Protein AF-A0A9E4LDL7-F1 (afdb_monomer_lite)

Secondary structure (DSSP, 8-state):
----SSSHHHHHHHHHHS----HHHHHHHHHHHHHHHHHHHHHHHHHHHHHHHHHHHTT-TTHHHHHHHHHHHHHHHHHTTSS-HHHHHHHHHHHHHHHHHHHH-

pLDDT: mean 85.08, std 16.72, range [42.59, 97.62]

Sequence (105 aa):
MTISAASDTIYARFQETGVLLLPAQKAHRQSAKRNTRNMSVRRATRTAIGQARRAVADGLPESEEAVRKAMSLLDIAVRKGVFHKNNASRRKSRLAAALNRSRIG

Radius of gyration: 23.71 Å; chains: 1; bounding box: 47×19×77 Å

Foldseek 3Di:
DDPPDVVCVQVVVCVPPVDNCDPVNVVVVVVVVVCVVLVVLVVVLVVLLVVLLVCLVVVHPCNVVSLVVSLVSLVVSVVVVSDPPVVSVVSNVVSVVSNVVSVVD

Structure (mmCIF, N/CA/C/O backbone):
data_AF-A0A9E4LDL7-F1
#
_entry.id   AF-A0A9E4LDL7-F1
#
loop_
_atom_site.group_PDB
_atom_site.id
_atom_site.type_symbol
_atom_site.label_atom_id
_atom_site.label_alt_id
_atom_site.label_comp_id
_atom_site.label_asym_id
_atom_site.label_entity_id
_atom_site.label_seq_id
_atom_site.pdbx_PDB_ins_code
_atom_site.Cartn_x
_atom_site.Cartn_y
_atom_site.Cartn_z
_atom_site.occupancy
_atom_site.B_iso_or_equiv
_atom_site.auth_seq_id
_atom_site.auth_comp_id
_atom_site.auth_asym_id
_atom_site.auth_atom_id
_atom_site.pdbx_PDB_model_num
ATOM 1 N N . MET A 1 1 ? -8.228 5.035 56.330 1.00 42.59 1 MET A N 1
ATOM 2 C CA . MET A 1 1 ? -9.055 4.075 55.570 1.00 42.59 1 MET A CA 1
ATOM 3 C C . MET A 1 1 ? -9.983 4.861 54.653 1.00 42.59 1 MET A C 1
ATOM 5 O O . MET A 1 1 ? -11.074 5.195 55.075 1.00 42.59 1 MET A O 1
ATOM 9 N N . THR A 1 2 ? -9.533 5.219 53.446 1.00 44.88 2 THR A N 1
ATOM 10 C CA . THR A 1 2 ? -10.353 5.902 52.421 1.00 44.88 2 THR A CA 1
ATOM 11 C C . THR A 1 2 ? -9.742 5.674 51.032 1.00 44.88 2 THR A C 1
ATOM 13 O O . THR A 1 2 ? -9.221 6.577 50.389 1.00 44.88 2 THR A O 1
ATOM 16 N N . ILE A 1 3 ? -9.800 4.430 50.556 1.00 45.97 3 ILE A N 1
ATOM 17 C CA . ILE A 1 3 ? -9.717 4.123 49.119 1.00 45.97 3 ILE A CA 1
ATOM 18 C C . ILE A 1 3 ? -11.118 3.647 48.717 1.00 45.97 3 ILE A C 1
ATOM 20 O O . ILE A 1 3 ? -11.325 2.477 48.432 1.00 45.97 3 ILE A O 1
ATOM 24 N N . SER A 1 4 ? -12.129 4.510 48.834 1.00 53.94 4 SER A N 1
ATOM 25 C CA . SER A 1 4 ? -13.528 4.127 48.577 1.00 53.94 4 SER A CA 1
ATOM 26 C C . SER A 1 4 ? -14.307 5.315 48.029 1.00 53.94 4 SER A C 1
ATOM 28 O O . SER A 1 4 ? -15.108 5.928 48.717 1.00 53.94 4 SER A O 1
ATOM 30 N N . ALA A 1 5 ? -13.978 5.696 46.800 1.00 51.38 5 ALA A N 1
ATOM 31 C CA . ALA A 1 5 ? -14.763 6.648 46.006 1.00 51.38 5 ALA A CA 1
ATOM 32 C C . ALA A 1 5 ? -14.649 6.343 44.501 1.00 51.38 5 ALA A C 1
ATOM 34 O O . ALA A 1 5 ? -15.551 6.639 43.725 1.00 51.38 5 ALA A O 1
ATOM 35 N N . ALA A 1 6 ? -13.560 5.685 44.078 1.00 52.31 6 ALA A N 1
ATOM 36 C CA . ALA A 1 6 ? -13.376 5.216 42.703 1.00 52.31 6 ALA A CA 1
ATOM 37 C C . ALA A 1 6 ? -14.089 3.880 42.400 1.00 52.31 6 ALA A C 1
ATOM 39 O O . ALA A 1 6 ? -14.294 3.547 41.234 1.00 52.31 6 ALA A O 1
ATOM 40 N N . SER A 1 7 ? -14.473 3.116 43.428 1.00 52.59 7 SER A N 1
ATOM 41 C CA . SER A 1 7 ? -15.268 1.889 43.289 1.00 52.59 7 SER A CA 1
ATOM 42 C C . SER A 1 7 ? -16.726 2.186 42.927 1.00 52.59 7 SER A C 1
ATOM 44 O O . SER A 1 7 ? -17.334 1.449 42.154 1.00 52.59 7 SER A O 1
ATOM 46 N N . ASP A 1 8 ? -17.276 3.297 43.413 1.00 54.88 8 ASP A N 1
ATOM 47 C CA . ASP A 1 8 ? -18.729 3.491 43.446 1.00 54.88 8 ASP A CA 1
ATOM 48 C C . ASP A 1 8 ? -19.330 3.881 42.092 1.00 54.88 8 ASP A C 1
ATOM 50 O O . ASP A 1 8 ? -20.481 3.564 41.809 1.00 54.88 8 ASP A O 1
ATOM 54 N N . THR A 1 9 ? -18.553 4.462 41.175 1.00 55.69 9 THR A N 1
ATOM 55 C CA . THR A 1 9 ? -19.059 4.840 39.840 1.00 55.69 9 THR A CA 1
ATOM 56 C C . THR A 1 9 ? -19.095 3.680 38.843 1.00 55.69 9 THR A C 1
ATOM 58 O O . THR A 1 9 ? -19.886 3.703 37.898 1.00 55.69 9 THR A O 1
ATOM 61 N N . ILE A 1 10 ? -18.265 2.649 39.037 1.00 55.69 10 ILE A N 1
ATOM 62 C CA . ILE A 1 10 ? -18.250 1.456 38.175 1.00 55.69 10 ILE A CA 1
ATOM 63 C C . ILE A 1 10 ? -19.371 0.494 38.584 1.00 55.69 10 ILE A C 1
ATOM 65 O O . ILE A 1 10 ? -20.063 -0.035 37.712 1.00 55.69 10 ILE A O 1
ATOM 69 N N . TYR A 1 11 ? -19.593 0.314 39.892 1.00 56.72 11 TYR A N 1
ATOM 70 C CA . TYR A 1 11 ? -20.662 -0.544 40.409 1.00 56.72 11 TYR A CA 1
ATOM 71 C C . TYR A 1 11 ? -22.055 0.090 40.285 1.00 56.72 11 TYR A C 1
ATOM 73 O O . TYR A 1 11 ? -23.001 -0.625 39.961 1.00 56.72 11 TYR A O 1
ATOM 81 N N . ALA A 1 12 ? -22.201 1.414 40.432 1.00 53.19 12 ALA A N 1
ATOM 82 C CA . ALA A 1 12 ? -23.502 2.073 40.255 1.00 53.19 12 ALA A CA 1
ATOM 83 C C . ALA A 1 12 ? -24.057 1.914 38.825 1.00 53.19 12 ALA A C 1
ATOM 85 O O . ALA A 1 12 ? -25.239 1.644 38.637 1.00 53.19 12 ALA A O 1
ATOM 86 N N . ARG A 1 13 ? -23.193 1.966 37.800 1.00 53.44 13 ARG A N 1
ATOM 87 C CA . ARG A 1 13 ? -23.591 1.810 36.386 1.00 53.44 13 ARG A CA 1
ATOM 88 C C . ARG A 1 13 ? -23.957 0.366 36.000 1.00 53.44 13 ARG A C 1
ATOM 90 O O . ARG A 1 13 ? -24.590 0.144 34.966 1.00 53.44 13 ARG A O 1
ATOM 97 N N . PHE A 1 14 ? -23.558 -0.616 36.811 1.00 54.19 14 PHE A N 1
ATOM 98 C CA . PHE A 1 14 ? -23.912 -2.026 36.632 1.00 54.19 14 PHE A CA 1
ATOM 99 C C . PHE A 1 14 ? -25.362 -2.316 37.045 1.00 54.19 14 PHE A C 1
ATOM 101 O O . PHE A 1 14 ? -26.048 -3.048 36.332 1.00 54.19 14 PHE A O 1
ATOM 108 N N . GLN A 1 15 ? -25.840 -1.691 38.125 1.00 49.16 15 GLN A N 1
ATOM 109 C CA . GLN A 1 15 ? -27.185 -1.923 38.668 1.00 49.16 15 GLN A CA 1
ATOM 110 C C . GLN A 1 15 ? -28.312 -1.449 37.728 1.00 49.16 15 GLN A C 1
ATOM 112 O O . GLN A 1 15 ? -29.406 -1.996 37.764 1.00 49.16 15 GLN A O 1
ATOM 117 N N . GLU A 1 16 ? -28.044 -0.489 36.836 1.00 54.31 16 GLU A N 1
ATOM 118 C CA . GLU A 1 16 ? -29.052 0.062 35.910 1.00 54.31 16 GLU A CA 1
ATOM 119 C C . GLU A 1 16 ? -29.124 -0.641 34.542 1.00 54.31 16 GLU A C 1
ATOM 121 O O . GLU A 1 16 ? -30.138 -0.553 33.855 1.00 54.31 16 GLU A O 1
ATOM 126 N N . THR A 1 17 ? -28.050 -1.306 34.096 1.00 58.97 17 THR A N 1
ATOM 127 C CA . THR A 1 17 ? -27.926 -1.775 32.696 1.00 58.97 17 THR A CA 1
ATOM 128 C C . THR A 1 17 ? -27.703 -3.278 32.541 1.00 58.97 17 THR A C 1
ATOM 130 O O . THR A 1 17 ? -27.769 -3.785 31.422 1.00 58.97 17 THR A O 1
ATOM 133 N N . GLY A 1 18 ? -27.433 -4.008 33.629 1.00 53.72 18 GLY A N 1
ATOM 134 C CA . GLY A 1 18 ? -27.298 -5.469 33.622 1.00 53.72 18 GLY A CA 1
ATOM 135 C C . GLY A 1 18 ? -26.064 -6.024 32.894 1.00 53.72 18 GLY A C 1
ATOM 136 O O . GLY A 1 18 ? -25.956 -7.237 32.733 1.00 53.72 18 GLY A O 1
ATOM 137 N N . VAL A 1 19 ? -25.113 -5.187 32.446 1.00 59.31 19 VAL A N 1
ATOM 138 C CA . VAL A 1 19 ? -23.910 -5.653 31.725 1.00 59.31 19 VAL A CA 1
ATOM 139 C C . VAL A 1 19 ? -22.633 -4.960 32.221 1.00 59.31 19 VAL A C 1
ATOM 141 O O . VAL A 1 19 ? -22.415 -3.771 31.982 1.00 59.31 19 VAL A O 1
ATOM 144 N N . LEU A 1 20 ? -21.727 -5.726 32.846 1.00 61.31 20 LEU A N 1
ATOM 145 C CA . LEU A 1 20 ? -20.365 -5.294 33.206 1.00 61.31 20 LEU A CA 1
ATOM 146 C C . LEU A 1 20 ? -19.483 -5.228 31.961 1.00 61.31 20 LEU A C 1
ATOM 148 O O . LEU A 1 20 ? -18.791 -6.178 31.593 1.00 61.31 20 LEU A O 1
ATOM 152 N N . LEU A 1 21 ? -19.493 -4.089 31.282 1.00 64.69 21 LEU A N 1
ATOM 153 C CA . LEU A 1 21 ? -18.672 -3.909 30.098 1.00 64.69 21 LEU A CA 1
ATOM 154 C C . LEU A 1 21 ? -17.256 -3.470 30.492 1.00 64.69 21 LEU A C 1
ATOM 156 O O . LEU A 1 21 ? -16.917 -2.287 30.482 1.00 64.69 21 LEU A O 1
ATOM 160 N N . LEU A 1 22 ? -16.427 -4.456 30.839 1.00 79.25 22 LEU A N 1
ATOM 161 C CA . LEU A 1 22 ? -15.034 -4.266 31.245 1.00 79.25 22 LEU A CA 1
ATOM 162 C C . LEU A 1 22 ? -14.230 -3.506 30.161 1.00 79.25 22 LEU A C 1
ATOM 164 O O . LEU A 1 22 ? -14.443 -3.735 28.959 1.00 79.25 22 LEU A O 1
ATOM 168 N N . PRO A 1 23 ? -13.257 -2.647 30.534 1.00 80.06 23 PRO A N 1
ATOM 169 C CA . PRO A 1 23 ? -12.430 -1.895 29.582 1.00 80.06 23 PRO A CA 1
ATOM 170 C C . PRO A 1 23 ? -11.778 -2.772 28.501 1.00 80.06 23 PRO A C 1
ATOM 172 O O . PRO A 1 23 ? -11.744 -2.394 27.327 1.00 80.06 23 PRO A O 1
ATOM 175 N N . ALA A 1 24 ? -11.353 -3.983 28.873 1.00 83.88 24 ALA A N 1
ATOM 176 C CA . ALA A 1 24 ? -10.790 -4.975 27.959 1.00 83.88 24 ALA A CA 1
ATOM 177 C C . ALA A 1 24 ? -11.798 -5.433 26.887 1.00 83.88 24 ALA A C 1
ATOM 179 O O . ALA A 1 24 ? -11.484 -5.458 25.695 1.00 83.88 24 ALA A O 1
ATOM 180 N N . GLN A 1 25 ? -13.044 -5.716 27.277 1.00 87.00 25 GLN A N 1
ATOM 181 C CA . GLN A 1 25 ? -14.090 -6.144 26.348 1.00 87.00 25 GLN A CA 1
ATOM 182 C C . GLN A 1 25 ? -14.465 -5.014 25.373 1.00 87.00 25 GLN A C 1
ATOM 184 O O . GLN A 1 25 ? -14.679 -5.250 24.180 1.00 87.00 25 GLN A O 1
ATOM 189 N N . LYS A 1 26 ? -14.491 -3.762 25.852 1.00 84.44 26 LYS A N 1
ATOM 190 C CA . LYS A 1 26 ? -14.699 -2.574 25.007 1.00 84.44 26 LYS A CA 1
ATOM 191 C C . LYS A 1 26 ? -13.582 -2.419 23.974 1.00 84.44 26 LYS A C 1
ATOM 193 O O . LYS A 1 26 ? -13.875 -2.239 22.788 1.00 84.44 26 LYS A O 1
ATOM 198 N N . ALA A 1 27 ? -12.327 -2.520 24.409 1.00 89.00 27 ALA A N 1
ATOM 199 C CA . ALA A 1 27 ? -11.160 -2.431 23.536 1.00 89.00 27 ALA A CA 1
ATOM 200 C C . ALA A 1 27 ? -11.172 -3.534 22.466 1.00 89.00 27 ALA A C 1
ATOM 202 O O . ALA A 1 27 ? -10.952 -3.243 21.288 1.00 89.00 27 ALA A O 1
ATOM 203 N N . HIS A 1 28 ? -11.537 -4.767 22.836 1.00 92.94 28 HIS A N 1
ATOM 204 C CA . HIS A 1 28 ? -11.673 -5.880 21.895 1.00 92.94 28 HIS A CA 1
ATOM 205 C C . HIS A 1 28 ? -12.704 -5.584 20.795 1.00 92.94 28 HIS A C 1
ATOM 207 O O . HIS A 1 28 ? -12.393 -5.675 19.605 1.00 92.94 28 HIS A O 1
ATOM 213 N N . ARG A 1 29 ? -13.912 -5.126 21.160 1.00 93.06 29 ARG A N 1
ATOM 214 C CA . ARG A 1 29 ? -14.944 -4.771 20.167 1.00 93.06 29 ARG A CA 1
ATOM 215 C C . ARG A 1 29 ? -14.501 -3.640 19.239 1.00 93.06 29 ARG A C 1
ATOM 217 O O . ARG A 1 29 ? -14.778 -3.678 18.040 1.00 93.06 29 ARG A O 1
ATOM 224 N N . GLN A 1 30 ? -13.815 -2.626 19.766 1.00 94.62 30 GLN A N 1
ATOM 225 C CA . GLN A 1 30 ? -13.276 -1.535 18.949 1.00 94.62 30 GLN A CA 1
ATOM 226 C C . GLN A 1 30 ? -12.170 -2.020 18.003 1.00 94.62 30 GLN A C 1
ATOM 228 O O . GLN A 1 30 ? -12.147 -1.616 16.838 1.00 94.62 30 GLN A O 1
ATOM 233 N N . SER A 1 31 ? -11.289 -2.901 18.483 1.00 95.62 31 SER A N 1
ATOM 234 C CA . SER A 1 31 ? -10.235 -3.533 17.689 1.00 95.62 31 SER A CA 1
ATOM 235 C C . SER A 1 31 ? -10.822 -4.332 16.527 1.00 95.62 31 SER A C 1
ATOM 237 O O . SER A 1 31 ? -10.459 -4.076 15.380 1.00 95.62 31 SER A O 1
ATOM 239 N N . ALA A 1 32 ? -11.812 -5.193 16.784 1.00 96.56 32 ALA A N 1
ATOM 240 C CA . ALA A 1 32 ? 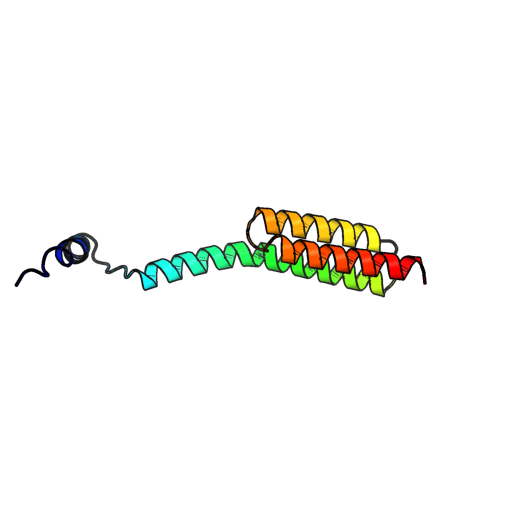-12.492 -5.972 15.750 1.00 96.56 32 ALA A CA 1
ATOM 241 C C . ALA A 1 32 ? -13.090 -5.067 14.656 1.00 96.56 32 ALA A C 1
ATOM 243 O O . ALA A 1 32 ? -12.813 -5.247 13.469 1.00 96.56 32 ALA A O 1
ATOM 244 N N . LYS A 1 33 ? -13.807 -4.003 15.049 1.00 95.44 33 LYS A N 1
ATOM 245 C CA . LYS A 1 33 ? -14.378 -3.016 14.112 1.00 95.44 33 LYS A CA 1
ATOM 246 C C . LYS A 1 33 ? -13.316 -2.287 13.281 1.00 95.44 33 LYS A C 1
ATOM 248 O O . LYS A 1 33 ? -13.543 -1.977 12.110 1.00 95.44 33 LYS A O 1
ATOM 253 N N . ARG A 1 34 ? -12.167 -1.947 13.876 1.00 95.25 34 ARG A N 1
ATOM 254 C CA . ARG A 1 34 ? -11.036 -1.326 13.161 1.00 95.25 34 ARG A CA 1
ATOM 255 C C . ARG A 1 34 ? -10.375 -2.326 12.215 1.00 95.25 34 ARG A C 1
ATOM 257 O O . ARG A 1 34 ? -10.054 -1.963 11.087 1.00 95.25 34 ARG A O 1
ATOM 264 N N . ASN A 1 35 ? -10.214 -3.577 12.641 1.00 96.12 35 ASN A N 1
ATOM 265 C CA . ASN A 1 35 ? -9.598 -4.623 11.839 1.00 96.12 35 ASN A CA 1
ATOM 266 C C . ASN A 1 35 ? -10.397 -4.898 10.563 1.00 96.12 35 ASN A C 1
ATOM 268 O O . ASN A 1 35 ? -9.808 -4.878 9.488 1.00 96.12 35 ASN A O 1
ATOM 272 N N . THR A 1 36 ? -11.722 -5.046 10.646 1.00 95.50 36 THR A N 1
ATOM 273 C CA . THR A 1 36 ? -12.574 -5.279 9.465 1.00 95.50 36 THR A CA 1
ATOM 274 C C . THR A 1 36 ? -12.445 -4.154 8.434 1.00 95.50 36 THR A C 1
ATOM 276 O O . THR A 1 36 ? -12.247 -4.422 7.249 1.00 95.50 36 THR A O 1
ATOM 279 N N . ARG A 1 37 ? -12.453 -2.887 8.876 1.00 92.19 37 ARG A N 1
ATOM 280 C CA . ARG A 1 37 ? -12.259 -1.722 7.991 1.00 92.19 37 ARG A CA 1
ATOM 281 C C . ARG A 1 37 ? -10.860 -1.676 7.378 1.00 92.19 37 ARG A C 1
ATOM 283 O O . ARG A 1 37 ? -10.710 -1.417 6.188 1.00 92.19 37 ARG A O 1
ATOM 290 N N . ASN A 1 38 ? -9.833 -1.950 8.178 1.00 96.12 38 ASN A N 1
ATOM 291 C CA . ASN A 1 38 ? -8.448 -1.923 7.713 1.00 96.12 38 ASN A CA 1
ATOM 292 C C . ASN A 1 38 ? -8.127 -3.108 6.798 1.00 96.12 38 ASN A C 1
ATOM 294 O O . ASN A 1 38 ? -7.261 -2.996 5.931 1.00 96.12 38 ASN A O 1
ATOM 298 N N . MET A 1 39 ? -8.811 -4.239 6.975 1.00 96.31 39 MET A N 1
ATOM 299 C CA . MET A 1 39 ? -8.583 -5.461 6.217 1.00 96.31 39 MET A CA 1
ATOM 300 C C . MET A 1 39 ? -8.835 -5.254 4.725 1.00 96.31 39 MET A C 1
ATOM 302 O O . MET A 1 39 ? -7.977 -5.638 3.931 1.00 96.31 39 MET A O 1
ATOM 306 N N . SER A 1 40 ? -9.952 -4.634 4.337 1.00 94.56 40 SER A N 1
ATOM 307 C CA . SER A 1 40 ? -10.294 -4.427 2.922 1.00 94.56 40 SER A CA 1
ATOM 308 C C . SER A 1 40 ? -9.251 -3.560 2.212 1.00 94.56 40 SER A C 1
ATOM 310 O O . SER A 1 40 ? -8.675 -3.973 1.205 1.00 94.56 40 SER A O 1
ATOM 312 N N . VAL A 1 41 ? -8.909 -2.411 2.801 1.00 95.44 41 VAL A N 1
ATOM 313 C CA . VAL A 1 41 ? -7.897 -1.480 2.278 1.00 95.44 41 VAL A CA 1
ATOM 314 C C . VAL A 1 41 ? -6.525 -2.148 2.202 1.00 95.44 41 VAL A C 1
ATOM 316 O O . VAL A 1 41 ? -5.836 -2.058 1.183 1.00 95.44 41 VAL A O 1
ATOM 319 N N . ARG A 1 42 ? -6.123 -2.859 3.263 1.00 95.81 42 ARG A N 1
ATOM 320 C CA . ARG A 1 42 ? -4.835 -3.561 3.325 1.00 95.81 42 ARG A CA 1
ATOM 321 C C . ARG A 1 42 ? -4.740 -4.651 2.260 1.00 95.81 42 ARG A C 1
ATOM 323 O O . ARG A 1 42 ? -3.689 -4.763 1.630 1.00 95.81 42 ARG A O 1
ATOM 330 N N . ARG A 1 43 ? -5.801 -5.446 2.070 1.00 97.00 43 ARG A N 1
ATOM 331 C CA . ARG A 1 43 ? -5.862 -6.510 1.056 1.00 97.00 43 ARG A CA 1
ATOM 332 C C . ARG A 1 43 ? -5.783 -5.918 -0.347 1.00 97.00 43 ARG A C 1
ATOM 334 O O . ARG A 1 43 ? -4.851 -6.259 -1.061 1.00 97.00 43 ARG A O 1
ATOM 341 N N . ALA A 1 44 ? -6.650 -4.962 -0.683 1.00 95.94 44 ALA A N 1
ATOM 342 C CA . ALA A 1 44 ? -6.653 -4.309 -1.994 1.00 95.94 44 ALA A CA 1
ATOM 343 C C . ALA A 1 44 ? -5.283 -3.707 -2.350 1.00 95.94 44 ALA A C 1
ATOM 345 O O . ALA A 1 44 ? -4.752 -3.946 -3.433 1.00 95.94 44 ALA A O 1
ATOM 346 N N . THR A 1 45 ? -4.657 -3.002 -1.401 1.00 96.25 45 THR A N 1
ATOM 347 C CA . THR A 1 45 ? -3.323 -2.413 -1.600 1.00 96.25 45 THR A CA 1
ATOM 348 C C . THR A 1 45 ? -2.255 -3.487 -1.827 1.00 96.25 45 THR A C 1
ATOM 350 O O . THR A 1 45 ? -1.402 -3.340 -2.698 1.00 96.25 45 THR A O 1
ATOM 353 N N . ARG A 1 46 ? -2.275 -4.582 -1.052 1.00 95.94 46 ARG A N 1
ATOM 354 C CA . ARG A 1 46 ? -1.321 -5.693 -1.214 1.00 95.94 46 ARG A CA 1
ATOM 355 C C . ARG A 1 46 ? -1.488 -6.395 -2.558 1.00 95.94 46 ARG A C 1
ATOM 357 O O . ARG A 1 46 ? -0.480 -6.675 -3.199 1.00 95.94 46 ARG A O 1
ATOM 364 N N . THR A 1 47 ? -2.727 -6.633 -2.980 1.00 97.62 47 THR A N 1
ATOM 365 C CA . THR A 1 47 ? -3.035 -7.236 -4.280 1.00 97.62 47 THR A CA 1
ATOM 366 C C . THR A 1 47 ? -2.509 -6.369 -5.418 1.00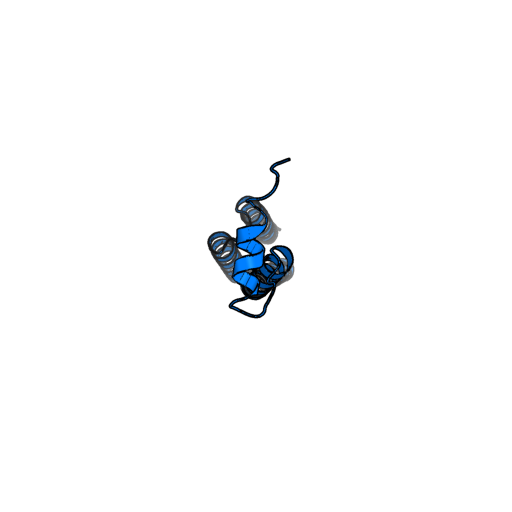 97.62 47 THR A C 1
ATOM 368 O O . THR A 1 47 ? -1.771 -6.875 -6.256 1.00 97.62 47 THR A O 1
ATOM 371 N N . ALA A 1 48 ? -2.779 -5.060 -5.401 1.00 96.25 48 ALA A N 1
ATOM 372 C CA . ALA A 1 48 ? -2.290 -4.141 -6.430 1.00 96.25 48 ALA A CA 1
ATOM 373 C C . ALA A 1 48 ? -0.754 -4.086 -6.499 1.00 96.25 48 ALA A C 1
ATOM 375 O O . ALA A 1 48 ? -0.182 -4.088 -7.582 1.00 96.25 48 ALA A O 1
ATOM 376 N N . ILE A 1 49 ? -0.065 -4.102 -5.350 1.00 96.38 49 ILE A N 1
ATOM 377 C CA . ILE A 1 49 ? 1.407 -4.177 -5.315 1.00 96.38 49 ILE A CA 1
ATOM 378 C C . ILE A 1 49 ? 1.909 -5.496 -5.917 1.00 96.38 49 ILE A C 1
ATOM 380 O O . ILE A 1 49 ? 2.921 -5.499 -6.614 1.00 96.38 49 ILE A O 1
ATOM 38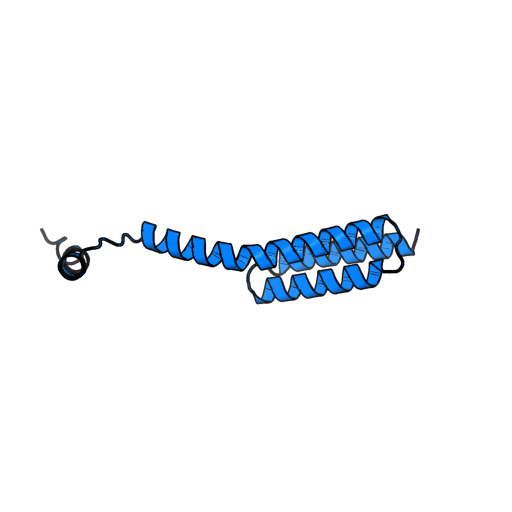4 N N . GLY A 1 50 ? 1.241 -6.616 -5.628 1.00 95.38 50 GLY A N 1
ATOM 385 C CA . GLY A 1 50 ? 1.583 -7.919 -6.200 1.00 95.38 50 GLY A CA 1
ATOM 386 C C . GLY A 1 50 ? 1.405 -7.947 -7.717 1.00 95.38 50 GLY A C 1
ATOM 387 O O . GLY A 1 50 ? 2.309 -8.387 -8.417 1.00 95.38 50 GLY A O 1
ATOM 388 N N . GLN A 1 51 ? 0.287 -7.412 -8.212 1.00 94.38 51 GLN A N 1
ATOM 389 C CA . GLN A 1 51 ? 0.008 -7.269 -9.644 1.00 94.38 51 GLN A CA 1
ATOM 390 C C . GLN A 1 51 ? 1.053 -6.392 -10.336 1.00 94.38 51 GLN A C 1
ATOM 392 O O . GLN A 1 51 ? 1.636 -6.821 -11.322 1.00 94.38 51 GLN A O 1
ATOM 397 N N . ALA A 1 52 ? 1.369 -5.221 -9.773 1.00 94.56 52 ALA A N 1
ATOM 398 C CA . ALA A 1 52 ? 2.391 -4.332 -10.321 1.00 94.56 52 ALA A CA 1
ATOM 399 C C . ALA A 1 52 ? 3.770 -5.003 -10.397 1.00 94.56 52 ALA A C 1
ATOM 401 O O . ALA A 1 52 ? 4.484 -4.839 -11.376 1.00 94.56 52 ALA A O 1
ATOM 402 N N . ARG A 1 53 ? 4.152 -5.787 -9.381 1.00 94.06 53 ARG A N 1
ATOM 403 C CA . ARG A 1 53 ? 5.430 -6.515 -9.397 1.00 94.06 53 ARG A CA 1
ATOM 404 C C . ARG A 1 53 ? 5.484 -7.602 -10.459 1.00 94.06 53 ARG A C 1
ATOM 406 O O . ARG A 1 53 ? 6.536 -7.760 -11.057 1.00 94.06 53 ARG A O 1
ATOM 413 N N . ARG A 1 54 ? 4.388 -8.340 -10.653 1.00 93.69 54 ARG A N 1
ATOM 414 C CA . ARG A 1 54 ? 4.294 -9.360 -11.705 1.00 93.69 54 ARG A CA 1
ATOM 415 C C . ARG A 1 54 ? 4.367 -8.708 -13.079 1.00 93.69 54 ARG A C 1
ATOM 417 O O . ARG A 1 54 ? 5.262 -9.032 -13.831 1.00 93.69 54 ARG A O 1
ATOM 424 N N . ALA A 1 55 ? 3.559 -7.676 -13.321 1.00 92.44 55 ALA A N 1
ATOM 425 C CA . ALA A 1 55 ? 3.566 -6.957 -14.593 1.00 92.44 55 ALA A CA 1
ATOM 426 C C . ALA A 1 55 ? 4.944 -6.375 -14.955 1.00 92.44 55 ALA A C 1
ATOM 428 O O . ALA A 1 55 ? 5.341 -6.432 -16.111 1.00 92.44 55 ALA A O 1
ATOM 429 N N . VAL A 1 56 ? 5.686 -5.850 -13.971 1.00 92.56 56 VAL A N 1
ATOM 430 C CA . VAL A 1 56 ? 7.067 -5.377 -14.181 1.00 92.56 56 VAL A CA 1
ATOM 431 C C . VAL A 1 56 ? 8.044 -6.531 -14.426 1.00 92.56 56 VAL A C 1
ATOM 433 O O . VAL A 1 56 ? 8.972 -6.368 -15.203 1.00 92.56 56 VAL A O 1
ATOM 436 N N . ALA A 1 57 ? 7.875 -7.678 -13.765 1.00 89.50 57 ALA A N 1
ATOM 437 C CA . ALA A 1 57 ? 8.742 -8.840 -13.975 1.00 89.50 57 ALA A CA 1
ATOM 438 C C . ALA A 1 57 ? 8.505 -9.508 -15.339 1.00 89.50 57 ALA A C 1
ATOM 440 O O . ALA A 1 57 ? 9.458 -9.948 -15.970 1.00 89.50 57 ALA A O 1
ATOM 441 N N . ASP A 1 58 ? 7.251 -9.538 -15.785 1.00 88.81 58 ASP A N 1
ATOM 442 C CA . ASP A 1 58 ? 6.822 -10.157 -17.040 1.00 88.81 58 ASP A CA 1
ATOM 443 C C . ASP A 1 58 ? 7.004 -9.217 -18.253 1.00 88.81 58 ASP A C 1
ATOM 445 O O . ASP A 1 58 ? 6.714 -9.605 -19.380 1.00 88.81 58 ASP A O 1
ATOM 449 N N . GLY A 1 59 ? 7.460 -7.974 -18.039 1.00 83.56 59 GLY A N 1
ATOM 450 C CA . GLY A 1 59 ? 7.696 -6.995 -19.108 1.00 83.56 59 GLY A CA 1
ATOM 451 C C . GLY A 1 59 ? 6.424 -6.515 -19.814 1.00 83.56 59 GLY A C 1
ATOM 452 O O . GLY A 1 59 ? 6.478 -6.096 -20.968 1.00 83.56 59 GLY A O 1
ATOM 453 N N . LEU A 1 60 ? 5.269 -6.587 -19.146 1.00 85.44 60 LEU A N 1
ATOM 454 C CA . LEU A 1 60 ? 3.985 -6.250 -19.757 1.00 85.44 60 LEU A CA 1
ATOM 455 C C . LEU A 1 60 ? 3.882 -4.747 -20.086 1.00 85.44 60 LEU A C 1
ATOM 457 O O . LEU A 1 60 ? 4.330 -3.912 -19.285 1.00 85.44 60 LEU A O 1
ATOM 461 N N . PRO A 1 61 ? 3.237 -4.370 -21.206 1.00 82.38 61 PRO A N 1
ATOM 462 C CA . PRO A 1 61 ? 3.055 -2.965 -21.574 1.00 82.38 61 PRO A CA 1
ATOM 463 C C . PRO A 1 61 ? 2.209 -2.199 -20.542 1.00 82.38 61 PRO A C 1
ATOM 465 O O . PRO A 1 61 ? 2.428 -1.012 -20.309 1.00 82.38 61 PRO A O 1
ATOM 468 N N . GLU A 1 62 ? 1.312 -2.881 -19.825 1.00 89.50 62 GLU A N 1
ATOM 469 C CA . GLU A 1 62 ? 0.474 -2.298 -18.770 1.00 89.50 62 GLU A CA 1
ATOM 470 C C . GLU A 1 62 ? 1.210 -2.122 -17.425 1.00 89.50 62 GLU A C 1
ATOM 472 O O . GLU A 1 62 ? 0.623 -1.678 -16.429 1.00 89.50 62 GLU A O 1
ATOM 477 N N . SER A 1 63 ? 2.499 -2.473 -17.353 1.00 89.12 63 SER A N 1
ATOM 478 C CA . SER A 1 63 ? 3.296 -2.417 -16.121 1.00 89.12 63 SER A CA 1
ATOM 479 C C . SER A 1 63 ? 3.334 -1.017 -15.499 1.00 89.12 63 SER A C 1
ATOM 481 O O . SER A 1 63 ? 3.210 -0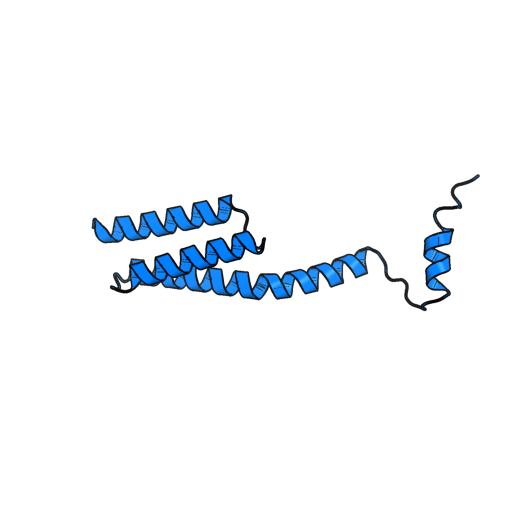.878 -14.277 1.00 89.12 63 SER A O 1
ATOM 483 N N . GLU A 1 64 ? 3.418 0.037 -16.313 1.00 91.88 64 GLU A N 1
ATOM 484 C CA . GLU A 1 64 ? 3.397 1.421 -15.832 1.00 91.88 64 GLU A CA 1
ATOM 485 C C . GLU A 1 64 ? 2.075 1.789 -15.161 1.00 91.88 64 GLU A C 1
ATOM 487 O O . GLU A 1 64 ? 2.056 2.384 -14.078 1.00 91.88 64 GLU A O 1
ATOM 492 N N . GLU A 1 65 ? 0.957 1.427 -15.786 1.00 94.00 65 GLU A N 1
ATOM 493 C CA . GLU A 1 65 ? -0.377 1.717 -15.269 1.00 94.00 65 GLU A CA 1
ATOM 494 C C . GLU A 1 65 ? -0.643 0.948 -13.977 1.00 94.00 65 GLU A C 1
ATOM 496 O O . GLU A 1 65 ? -1.129 1.518 -12.992 1.00 94.00 65 GLU A O 1
ATOM 501 N N . ALA A 1 66 ? -0.243 -0.325 -13.934 1.00 94.31 66 ALA A N 1
ATOM 502 C CA . ALA A 1 66 ? -0.331 -1.151 -12.738 1.00 94.31 66 ALA A CA 1
ATOM 503 C C . ALA A 1 66 ? 0.473 -0.544 -11.575 1.00 94.31 66 ALA A C 1
ATOM 505 O O . ALA A 1 66 ? -0.017 -0.475 -10.439 1.00 94.31 66 ALA A O 1
ATOM 506 N N . VAL A 1 67 ? 1.682 -0.039 -11.847 1.00 94.62 67 VAL A N 1
ATOM 507 C CA . VAL A 1 67 ? 2.515 0.652 -10.854 1.00 94.62 67 VAL A CA 1
ATOM 508 C C . VAL A 1 67 ? 1.859 1.956 -10.388 1.00 94.62 67 VAL A C 1
ATOM 510 O O . VAL A 1 67 ? 1.755 2.171 -9.175 1.00 94.62 67 VAL A O 1
ATOM 513 N N . ARG A 1 68 ? 1.348 2.799 -11.299 1.00 95.44 68 ARG A N 1
ATOM 514 C CA . ARG A 1 68 ? 0.637 4.046 -10.943 1.00 95.44 68 ARG A CA 1
ATOM 515 C C . ARG A 1 68 ? -0.583 3.762 -10.062 1.00 95.44 68 ARG A C 1
ATOM 517 O O . ARG A 1 68 ? -0.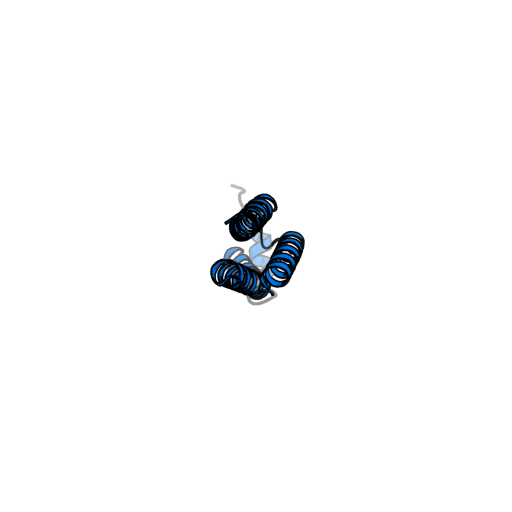763 4.401 -9.020 1.00 95.44 68 ARG A O 1
ATOM 524 N N . LYS A 1 69 ? -1.379 2.747 -10.409 1.00 96.06 69 LYS A N 1
ATOM 525 C CA . LYS A 1 69 ? -2.542 2.307 -9.622 1.00 96.06 69 LYS A CA 1
ATOM 526 C C . LYS A 1 69 ? -2.137 1.845 -8.223 1.00 96.06 69 LYS A C 1
ATOM 528 O O . LYS A 1 69 ? -2.757 2.246 -7.234 1.00 96.06 69 LYS A O 1
ATOM 533 N N . ALA A 1 70 ? -1.072 1.050 -8.111 1.00 96.31 70 ALA A N 1
ATOM 534 C CA . ALA A 1 70 ? -0.550 0.604 -6.822 1.00 96.31 70 ALA A CA 1
ATOM 535 C C . ALA A 1 70 ? -0.054 1.777 -5.953 1.00 96.31 70 ALA A C 1
ATOM 537 O O . ALA A 1 70 ? -0.286 1.783 -4.740 1.00 96.31 70 ALA A O 1
ATOM 538 N N . MET A 1 71 ? 0.586 2.788 -6.554 1.00 96.50 71 MET A N 1
ATOM 539 C CA . MET A 1 71 ? 1.021 4.000 -5.849 1.00 96.50 71 MET A CA 1
ATOM 540 C C . MET A 1 71 ? -0.163 4.819 -5.319 1.00 96.50 71 MET A C 1
ATOM 542 O O . MET A 1 71 ? -0.141 5.213 -4.152 1.00 96.50 71 MET A O 1
ATOM 546 N N . SER A 1 72 ? -1.213 5.004 -6.123 1.00 96.81 72 SER A N 1
ATOM 547 C CA . SER A 1 72 ? -2.435 5.709 -5.706 1.00 96.81 72 SER A CA 1
ATOM 548 C C . SER A 1 72 ? -3.135 5.005 -4.535 1.00 96.81 72 SER A C 1
ATOM 550 O O . SER A 1 72 ? -3.471 5.625 -3.522 1.00 96.81 72 SER A O 1
ATOM 552 N N . LEU A 1 73 ? -3.271 3.675 -4.604 1.00 96.69 73 LEU A N 1
ATOM 553 C CA . LEU A 1 73 ? -3.860 2.888 -3.515 1.00 96.69 73 LEU A CA 1
ATOM 554 C C . LEU A 1 73 ? -3.035 2.957 -2.224 1.00 96.69 73 LEU A C 1
ATOM 556 O O . LEU A 1 73 ? -3.610 3.008 -1.135 1.00 96.69 73 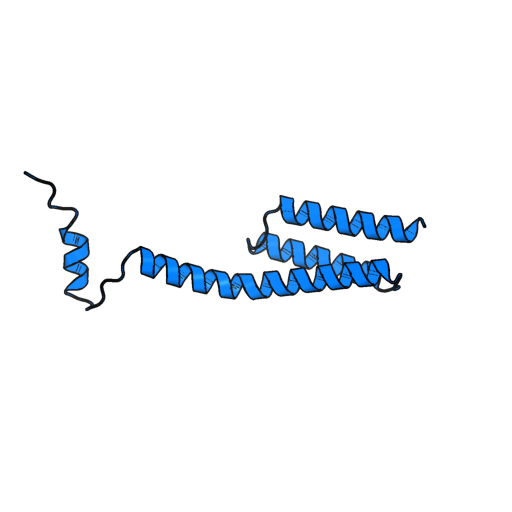LEU A O 1
ATOM 560 N N . LEU A 1 74 ? -1.703 3.007 -2.326 1.00 96.56 74 LEU A N 1
ATOM 561 C CA . LEU A 1 74 ? -0.831 3.230 -1.173 1.00 96.56 74 LEU A CA 1
ATOM 562 C C . LEU A 1 74 ? -1.107 4.581 -0.503 1.00 96.56 74 LEU A C 1
ATOM 564 O O . LEU A 1 74 ? -1.192 4.625 0.724 1.00 96.56 74 LEU A O 1
ATOM 568 N N . ASP A 1 75 ? -1.299 5.652 -1.272 1.00 96.25 75 ASP A N 1
ATOM 569 C CA . ASP A 1 75 ? -1.602 6.980 -0.722 1.00 96.25 75 ASP A CA 1
ATOM 570 C C . ASP A 1 75 ? -2.967 7.043 -0.054 1.00 96.25 75 ASP A C 1
ATOM 572 O O . ASP A 1 75 ? -3.103 7.583 1.046 1.00 96.25 75 ASP A O 1
ATOM 576 N N . ILE A 1 76 ? -3.977 6.429 -0.667 1.00 95.94 76 ILE A N 1
ATOM 577 C CA . ILE A 1 76 ? -5.302 6.297 -0.057 1.00 95.94 76 ILE A CA 1
ATOM 578 C C . ILE A 1 76 ? -5.198 5.516 1.259 1.00 95.94 76 ILE A C 1
ATOM 580 O O . ILE A 1 76 ? -5.813 5.892 2.257 1.00 95.94 76 ILE A O 1
ATOM 584 N N . ALA A 1 77 ? -4.398 4.452 1.299 1.00 96.56 77 ALA A N 1
ATOM 585 C CA . ALA A 1 77 ? -4.213 3.659 2.505 1.00 96.56 77 ALA A CA 1
ATOM 586 C C . ALA A 1 77 ? -3.449 4.410 3.614 1.00 96.56 77 ALA A C 1
ATOM 588 O O . ALA A 1 77 ? -3.719 4.167 4.793 1.00 96.56 77 ALA A O 1
ATOM 589 N N . VAL A 1 78 ? -2.550 5.340 3.267 1.00 97.56 78 VAL A N 1
ATOM 590 C CA . VAL A 1 78 ? -1.922 6.264 4.231 1.00 97.56 78 VAL A CA 1
ATOM 591 C C . VAL A 1 78 ? -2.939 7.268 4.759 1.00 97.56 78 VAL A C 1
ATOM 593 O O . VAL A 1 78 ? -3.050 7.418 5.973 1.00 97.56 78 VAL A O 1
ATOM 596 N N . ARG A 1 79 ? -3.736 7.894 3.882 1.00 96.56 79 ARG A N 1
ATOM 597 C CA . ARG A 1 79 ? -4.807 8.826 4.288 1.00 96.56 79 ARG A CA 1
ATOM 598 C C . ARG A 1 79 ? -5.819 8.164 5.225 1.00 96.56 79 ARG A C 1
ATOM 600 O O . ARG A 1 79 ? -6.268 8.780 6.182 1.00 96.56 79 ARG A O 1
ATOM 607 N N . LYS A 1 80 ? -6.131 6.884 4.996 1.00 94.12 80 LYS A N 1
ATOM 608 C CA . LYS A 1 80 ? -6.999 6.069 5.867 1.00 94.12 80 LYS A CA 1
ATOM 609 C C . LYS A 1 80 ? -6.312 5.568 7.150 1.00 94.12 80 LYS A C 1
ATOM 611 O O . LYS A 1 80 ? -6.945 4.860 7.928 1.00 94.12 80 LYS A O 1
ATOM 616 N N . GLY A 1 81 ? -5.032 5.877 7.368 1.00 95.50 81 GLY A N 1
ATOM 617 C CA . GLY A 1 81 ? -4.272 5.471 8.555 1.00 95.50 81 GLY A CA 1
ATOM 618 C C . GLY A 1 81 ? -3.921 3.978 8.617 1.00 95.50 81 GLY A C 1
ATOM 619 O O . GLY A 1 81 ? -3.560 3.472 9.677 1.00 95.50 81 GLY A O 1
ATOM 620 N N . VAL A 1 82 ? -4.028 3.245 7.503 1.00 96.19 82 VAL A N 1
ATOM 621 C CA . VAL A 1 82 ? -3.758 1.795 7.448 1.00 96.19 82 VAL A CA 1
ATOM 622 C C . VAL A 1 82 ? -2.262 1.505 7.308 1.00 96.19 82 VAL A C 1
ATOM 624 O O . VAL A 1 82 ? -1.775 0.497 7.826 1.00 96.19 82 VAL A O 1
ATOM 627 N N . PHE A 1 83 ? -1.523 2.382 6.623 1.00 95.38 83 PHE A N 1
ATOM 628 C CA . PHE A 1 83 ? -0.064 2.330 6.532 1.00 95.38 83 PHE A CA 1
ATOM 629 C C . PHE A 1 83 ? 0.558 3.637 7.010 1.00 95.38 83 PHE A C 1
ATOM 631 O O . PHE A 1 83 ? 0.063 4.722 6.730 1.00 95.38 83 PHE A O 1
ATOM 638 N N . HIS A 1 84 ? 1.706 3.526 7.673 1.00 97.31 84 HIS A N 1
ATOM 639 C CA . HIS A 1 84 ? 2.523 4.685 8.008 1.00 97.31 84 HIS A CA 1
ATOM 640 C C . HIS A 1 84 ? 3.173 5.282 6.749 1.00 97.31 84 HIS A C 1
ATOM 642 O O . HIS A 1 84 ? 3.614 4.529 5.871 1.00 97.31 84 HIS A O 1
ATOM 648 N N . LYS A 1 85 ? 3.325 6.615 6.706 1.00 96.81 85 LYS A N 1
ATOM 649 C CA . LYS A 1 85 ? 3.907 7.360 5.571 1.00 96.81 85 LYS A CA 1
ATOM 650 C C . LYS A 1 85 ? 5.234 6.765 5.086 1.00 96.81 85 LYS A C 1
ATOM 652 O O . LYS A 1 85 ? 5.359 6.406 3.923 1.00 96.81 85 LYS A O 1
ATOM 657 N N . ASN A 1 86 ? 6.165 6.490 6.002 1.00 97.50 86 ASN A N 1
ATOM 658 C CA . ASN A 1 86 ? 7.477 5.924 5.654 1.00 97.50 86 ASN A CA 1
ATOM 659 C C . ASN A 1 86 ? 7.381 4.512 5.050 1.00 97.50 86 ASN A C 1
ATOM 661 O O . ASN A 1 86 ? 8.184 4.148 4.195 1.00 97.50 86 ASN A O 1
ATOM 665 N N . ASN A 1 87 ? 6.402 3.699 5.466 1.00 96.12 87 ASN A N 1
ATOM 666 C CA . ASN A 1 87 ? 6.197 2.371 4.881 1.00 96.12 87 ASN A CA 1
ATOM 667 C C . ASN A 1 87 ? 5.693 2.494 3.437 1.00 96.12 87 ASN A C 1
ATOM 669 O O . ASN A 1 87 ? 6.191 1.801 2.550 1.00 96.12 87 ASN A O 1
ATOM 673 N N . ALA A 1 88 ? 4.760 3.417 3.192 1.00 97.06 88 ALA A N 1
ATOM 674 C CA . ALA A 1 88 ? 4.295 3.714 1.845 1.00 97.06 88 ALA A CA 1
ATOM 675 C C . ALA A 1 88 ? 5.425 4.263 0.961 1.00 97.06 88 ALA A C 1
ATOM 677 O O . ALA A 1 88 ? 5.653 3.706 -0.111 1.00 97.06 88 ALA A O 1
ATOM 678 N N . SER A 1 89 ? 6.205 5.243 1.433 1.00 97.19 89 SER A N 1
ATOM 679 C CA . SER A 1 89 ? 7.338 5.808 0.683 1.00 97.19 89 SER A CA 1
ATOM 680 C C . SER A 1 89 ? 8.366 4.746 0.287 1.00 97.19 89 SER A C 1
ATOM 682 O O . SER A 1 89 ? 8.752 4.670 -0.878 1.00 97.19 89 SER A O 1
ATOM 684 N N . ARG A 1 90 ? 8.742 3.846 1.212 1.00 97.12 90 ARG A N 1
ATOM 685 C CA . ARG A 1 90 ? 9.651 2.725 0.900 1.00 97.12 90 ARG A CA 1
ATOM 686 C C . ARG A 1 90 ? 9.090 1.805 -0.182 1.00 97.12 90 ARG A C 1
ATOM 688 O O . ARG A 1 90 ? 9.831 1.334 -1.038 1.00 97.12 90 ARG A O 1
ATOM 695 N N . ARG A 1 91 ? 7.786 1.517 -0.151 1.00 96.44 91 ARG A N 1
ATOM 696 C CA . ARG A 1 91 ? 7.144 0.660 -1.161 1.00 96.44 91 ARG A CA 1
ATOM 697 C C . ARG A 1 91 ? 7.077 1.337 -2.524 1.00 96.44 91 ARG A C 1
ATOM 699 O O . ARG A 1 91 ? 7.371 0.671 -3.510 1.00 96.44 91 ARG A O 1
ATOM 706 N N . LYS A 1 92 ? 6.753 2.632 -2.571 1.00 96.19 92 LYS A N 1
ATOM 707 C CA . LYS A 1 92 ? 6.764 3.421 -3.810 1.00 96.19 92 LYS A CA 1
ATOM 708 C C . LYS A 1 92 ? 8.152 3.454 -4.441 1.00 96.19 92 LYS A C 1
ATOM 710 O O . LYS A 1 92 ? 8.281 3.120 -5.610 1.00 96.19 92 LYS A O 1
ATOM 715 N N . SER A 1 93 ? 9.179 3.763 -3.648 1.00 97.06 93 SER A N 1
ATOM 716 C CA . SER A 1 93 ? 10.573 3.783 -4.107 1.00 97.06 93 SER A CA 1
ATOM 717 C C . SER A 1 93 ? 10.992 2.435 -4.704 1.00 97.06 93 SER A C 1
ATOM 719 O O . SER A 1 93 ? 11.531 2.392 -5.805 1.00 97.06 93 SER A O 1
ATOM 721 N N . ARG A 1 94 ? 10.654 1.315 -4.048 1.00 95.94 94 ARG A N 1
ATOM 722 C CA . ARG A 1 94 ? 10.953 -0.030 -4.574 1.00 95.94 94 ARG A CA 1
ATOM 723 C C . ARG A 1 94 ? 10.244 -0.337 -5.895 1.00 95.94 94 ARG A C 1
ATOM 725 O O . ARG A 1 94 ? 10.855 -0.965 -6.751 1.00 95.94 94 ARG A O 1
ATOM 732 N N . LEU A 1 95 ? 8.980 0.068 -6.051 1.00 95.12 95 LEU A N 1
ATOM 733 C CA . LEU A 1 95 ? 8.232 -0.124 -7.301 1.00 95.12 95 LEU A CA 1
ATOM 734 C C . LEU A 1 95 ? 8.816 0.721 -8.436 1.00 95.12 95 LEU A C 1
ATOM 736 O O . LEU A 1 95 ? 9.036 0.198 -9.521 1.00 95.12 95 LEU A O 1
ATOM 740 N N . ALA A 1 96 ? 9.131 1.989 -8.166 1.00 94.56 96 ALA A N 1
ATOM 741 C CA . ALA A 1 96 ? 9.760 2.876 -9.141 1.00 94.56 96 ALA A CA 1
ATOM 742 C C . ALA A 1 96 ? 11.135 2.350 -9.581 1.00 94.56 96 ALA A C 1
ATOM 744 O O . ALA A 1 96 ? 11.425 2.286 -10.769 1.00 94.56 96 ALA A O 1
ATOM 745 N N . ALA A 1 97 ? 11.958 1.898 -8.631 1.00 94.88 97 ALA A N 1
ATOM 746 C CA . ALA A 1 97 ? 13.263 1.324 -8.937 1.00 94.88 97 ALA A CA 1
ATOM 747 C C . ALA A 1 97 ? 13.155 0.033 -9.767 1.00 94.88 97 ALA A C 1
ATOM 749 O O . ALA A 1 97 ? 13.988 -0.199 -10.634 1.00 94.88 97 ALA A O 1
ATOM 750 N N . ALA A 1 98 ? 12.145 -0.806 -9.512 1.00 92.25 98 ALA A N 1
ATOM 751 C CA . ALA A 1 98 ? 11.908 -2.012 -10.305 1.00 92.25 98 ALA A CA 1
ATOM 752 C C . ALA A 1 98 ? 11.509 -1.676 -11.749 1.00 92.25 98 ALA A C 1
ATOM 754 O O . ALA A 1 98 ? 12.097 -2.226 -12.673 1.00 92.25 98 ALA A O 1
ATOM 755 N N . LEU A 1 99 ? 10.580 -0.733 -11.928 1.00 92.38 99 LEU A N 1
ATOM 756 C CA . LEU A 1 99 ? 10.157 -0.271 -13.250 1.00 92.38 99 LEU A CA 1
ATOM 757 C C . LEU A 1 99 ? 11.325 0.347 -14.031 1.00 92.38 99 LEU A C 1
ATOM 759 O O . LEU A 1 99 ? 11.520 0.034 -15.196 1.00 92.38 99 LEU A O 1
ATOM 763 N N . ASN A 1 100 ? 12.142 1.180 -13.381 1.00 92.19 100 ASN A N 1
ATOM 764 C CA . ASN A 1 100 ? 13.302 1.792 -14.029 1.00 92.19 100 ASN A CA 1
ATOM 765 C C . ASN A 1 100 ? 14.343 0.756 -14.458 1.00 92.19 100 ASN A C 1
ATOM 767 O O . ASN A 1 100 ? 14.873 0.862 -15.556 1.00 92.19 100 ASN A O 1
ATOM 771 N N . ARG A 1 101 ? 14.616 -0.260 -13.629 1.00 90.06 101 ARG A N 1
ATOM 772 C CA . ARG A 1 101 ? 15.523 -1.349 -14.021 1.00 90.06 101 ARG A CA 1
ATOM 773 C C . ARG A 1 101 ? 15.011 -2.109 -15.243 1.00 90.06 101 ARG A C 1
ATOM 775 O O . ARG A 1 101 ? 15.803 -2.373 -16.131 1.00 90.06 101 ARG A O 1
ATOM 782 N N . SER A 1 102 ? 13.709 -2.388 -15.302 1.00 87.38 102 SER A N 1
ATOM 783 C CA . SER A 1 102 ? 13.073 -3.063 -16.444 1.00 87.38 102 SER A CA 1
ATOM 784 C C . SER A 1 102 ? 13.075 -2.249 -17.743 1.00 87.38 102 SER A C 1
ATOM 786 O O . SER A 1 102 ? 12.794 -2.812 -18.788 1.00 87.38 102 SER A O 1
ATOM 788 N N . ARG A 1 103 ? 13.293 -0.930 -17.685 1.00 82.44 103 ARG A N 1
ATOM 789 C CA . ARG A 1 103 ? 13.371 -0.068 -18.877 1.00 82.44 103 ARG A CA 1
ATOM 790 C C . ARG A 1 103 ? 14.790 0.058 -19.430 1.00 82.44 103 ARG A C 1
ATOM 792 O O . ARG A 1 103 ? 14.952 0.445 -20.578 1.00 82.44 103 ARG A O 1
ATOM 799 N N . ILE A 1 104 ? 15.792 -0.119 -18.566 1.00 77.31 104 ILE A N 1
ATOM 800 C CA . ILE A 1 104 ? 17.207 0.114 -18.887 1.00 77.31 104 ILE A CA 1
ATOM 801 C C . ILE A 1 104 ? 17.892 -1.180 -19.346 1.00 77.31 104 ILE A C 1
ATOM 803 O O . ILE A 1 104 ? 18.824 -1.104 -20.141 1.00 77.31 104 ILE A O 1
ATOM 807 N N . GLY A 1 105 ? 17.465 -2.333 -18.823 1.00 57.47 105 GLY A N 1
ATOM 808 C CA . GLY A 1 105 ? 17.877 -3.656 -19.307 1.00 57.47 105 GLY A CA 1
ATOM 809 C C . GLY A 1 105 ? 16.868 -4.211 -20.290 1.00 57.47 105 GLY A C 1
ATOM 810 O O . GLY A 1 105 ? 17.314 -4.944 -21.194 1.00 57.47 105 GLY A O 1
#